Protein AF-A0A958T593-F1 (afdb_monomer_lite)

Structure (mmCIF, N/CA/C/O backbone):
data_AF-A0A958T593-F1
#
_entry.id   AF-A0A958T593-F1
#
loop_
_atom_site.group_PDB
_atom_site.id
_atom_site.type_symbol
_atom_site.label_atom_id
_atom_site.label_alt_id
_atom_site.label_comp_id
_atom_site.label_asym_id
_atom_site.label_entity_id
_atom_site.label_seq_id
_atom_site.pdbx_PDB_ins_code
_atom_site.Cartn_x
_atom_site.Cartn_y
_atom_site.Cartn_z
_atom_site.occupancy
_atom_site.B_iso_or_equiv
_atom_site.auth_seq_id
_atom_site.auth_comp_id
_atom_site.auth_asym_id
_atom_site.auth_atom_id
_atom_site.pdbx_PDB_model_num
ATOM 1 N N . PRO A 1 1 ? 9.401 13.209 -11.264 1.00 75.25 1 PRO A N 1
ATOM 2 C CA . PRO A 1 1 ? 8.997 12.342 -10.124 1.00 75.25 1 PRO A CA 1
ATOM 3 C C . PRO A 1 1 ? 9.529 10.904 -10.250 1.00 75.25 1 PRO A C 1
ATOM 5 O O . PRO A 1 1 ? 10.229 10.466 -9.351 1.00 75.25 1 PRO A O 1
ATOM 8 N N . ALA A 1 2 ? 9.264 10.190 -11.356 1.00 79.81 2 ALA A N 1
ATOM 9 C CA . ALA A 1 2 ? 9.780 8.825 -11.560 1.00 79.81 2 ALA A CA 1
ATOM 10 C C . ALA A 1 2 ? 11.321 8.749 -11.639 1.00 79.81 2 ALA A C 1
ATOM 12 O O . ALA A 1 2 ? 11.913 7.855 -11.047 1.00 79.81 2 ALA A O 1
ATOM 13 N N . MET A 1 3 ? 11.975 9.736 -12.268 1.00 81.44 3 MET A N 1
ATOM 14 C CA . MET A 1 3 ? 13.447 9.836 -12.292 1.00 81.44 3 MET A CA 1
ATOM 15 C C . MET A 1 3 ? 14.061 9.901 -10.884 1.00 81.44 3 MET A C 1
ATOM 17 O O . MET A 1 3 ? 15.038 9.219 -10.616 1.00 81.44 3 MET A O 1
ATOM 21 N N . ALA A 1 4 ? 13.437 10.630 -9.953 1.00 86.75 4 ALA A N 1
ATOM 22 C CA . ALA A 1 4 ? 13.915 10.705 -8.570 1.00 86.75 4 ALA A CA 1
ATOM 23 C C . ALA A 1 4 ? 13.807 9.354 -7.835 1.00 86.75 4 ALA A C 1
ATOM 25 O O . ALA A 1 4 ? 14.655 9.021 -7.015 1.00 86.75 4 ALA A O 1
ATOM 26 N N . VAL A 1 5 ? 12.787 8.542 -8.149 1.00 86.31 5 VAL A N 1
ATOM 27 C CA . VAL A 1 5 ? 12.666 7.178 -7.602 1.00 86.31 5 VAL A CA 1
ATOM 28 C C . VAL A 1 5 ? 13.770 6.279 -8.155 1.00 86.31 5 VAL A C 1
ATOM 30 O O . VAL A 1 5 ? 14.342 5.488 -7.411 1.00 86.31 5 VAL A O 1
ATOM 33 N N . GLN A 1 6 ? 14.103 6.419 -9.439 1.00 82.75 6 GLN A N 1
ATOM 34 C CA . GLN A 1 6 ? 15.218 5.698 -10.050 1.00 82.75 6 GLN A CA 1
ATOM 35 C C . GLN A 1 6 ? 16.561 6.075 -9.404 1.00 82.75 6 GLN A C 1
ATOM 37 O O . GLN A 1 6 ? 17.350 5.190 -9.086 1.00 82.75 6 GLN A O 1
ATOM 42 N N . GLU A 1 7 ? 16.799 7.361 -9.145 1.00 85.62 7 GLU A N 1
ATOM 43 C CA . GLU A 1 7 ? 17.986 7.831 -8.417 1.00 85.62 7 GLU A CA 1
ATOM 44 C C . GLU A 1 7 ? 18.040 7.267 -6.987 1.00 85.62 7 GLU A C 1
ATOM 46 O O . GLU A 1 7 ? 19.084 6.784 -6.551 1.00 85.62 7 GLU A O 1
ATOM 51 N N . GLU A 1 8 ? 16.911 7.237 -6.271 1.00 87.31 8 GLU A N 1
ATOM 52 C CA . GLU A 1 8 ? 16.831 6.673 -4.916 1.00 87.31 8 GLU A CA 1
ATOM 53 C C . GLU A 1 8 ? 17.134 5.163 -4.873 1.00 87.31 8 GLU A C 1
ATOM 55 O O . GLU A 1 8 ? 17.700 4.674 -3.889 1.00 87.31 8 GLU A O 1
ATOM 60 N N . LEU A 1 9 ? 16.772 4.420 -5.924 1.00 82.56 9 LEU A N 1
ATOM 61 C CA . LEU A 1 9 ? 17.084 2.992 -6.058 1.00 82.56 9 LEU A CA 1
ATOM 62 C C . LEU A 1 9 ? 18.579 2.731 -6.245 1.00 82.56 9 LEU A C 1
ATOM 64 O O . LEU A 1 9 ? 19.078 1.719 -5.758 1.00 82.56 9 LEU A O 1
ATOM 68 N N . MET A 1 10 ? 19.271 3.641 -6.930 1.00 83.06 10 MET A N 1
ATOM 69 C CA . MET A 1 10 ? 20.721 3.586 -7.144 1.00 83.06 10 MET A CA 1
ATOM 70 C C . MET A 1 10 ? 21.506 4.094 -5.926 1.00 83.06 10 MET A C 1
ATOM 72 O O . MET A 1 10 ? 22.690 3.796 -5.780 1.00 83.06 10 MET A O 1
ATOM 76 N N . GLY A 1 11 ? 20.853 4.866 -5.054 1.00 83.69 11 GLY A N 1
ATOM 77 C CA . GLY A 1 11 ? 21.428 5.405 -3.829 1.00 83.69 11 GLY A CA 1
ATOM 78 C C . GLY A 1 11 ? 21.471 4.409 -2.668 1.00 83.69 11 GLY A C 1
ATOM 79 O O . GLY A 1 11 ? 20.701 3.448 -2.589 1.00 83.69 11 GLY A O 1
ATOM 80 N N . ILE A 1 12 ? 22.360 4.683 -1.710 1.00 79.38 12 ILE A N 1
ATOM 81 C CA . ILE A 1 12 ? 22.442 3.929 -0.455 1.00 79.38 12 ILE A CA 1
ATOM 82 C C . ILE A 1 12 ? 21.163 4.194 0.362 1.00 79.38 12 ILE A C 1
ATOM 84 O O . ILE A 1 12 ? 20.796 5.358 0.546 1.00 79.38 12 ILE A O 1
ATOM 88 N N . PRO A 1 13 ? 20.470 3.154 0.863 1.00 76.06 13 PRO A N 1
ATOM 89 C CA . PRO A 1 13 ? 19.329 3.343 1.749 1.00 76.06 13 PRO A CA 1
ATOM 90 C C . PRO A 1 13 ? 19.734 4.105 3.014 1.00 76.06 13 PRO A C 1
ATOM 92 O O . PRO A 1 13 ? 20.756 3.788 3.621 1.00 76.06 13 PRO A O 1
ATOM 95 N N . SER A 1 14 ? 18.913 5.064 3.447 1.00 76.56 14 SER A N 1
ATOM 96 C CA . SER A 1 14 ? 19.026 5.569 4.819 1.00 76.56 14 SER A CA 1
ATOM 97 C C . SER A 1 14 ? 18.628 4.457 5.797 1.00 76.56 14 SER A C 1
ATOM 99 O O . SER A 1 14 ? 17.695 3.689 5.539 1.00 76.56 14 SER A O 1
ATOM 101 N N . PHE A 1 15 ? 19.365 4.372 6.902 1.00 72.62 15 PHE A N 1
ATOM 102 C CA . PHE A 1 15 ? 19.108 3.465 8.022 1.00 72.62 15 PHE A CA 1
ATOM 103 C C . PHE A 1 15 ? 18.476 4.184 9.217 1.00 72.62 15 PHE A C 1
ATOM 105 O O . PHE A 1 15 ? 18.312 3.576 10.274 1.00 72.62 15 PHE A O 1
ATOM 112 N N . ASP A 1 16 ? 18.127 5.460 9.057 1.00 78.94 16 ASP A N 1
ATOM 113 C CA . ASP A 1 16 ? 17.501 6.232 10.118 1.00 78.94 16 ASP A CA 1
ATOM 114 C C . ASP A 1 16 ? 16.118 5.651 10.406 1.00 78.94 16 ASP A C 1
ATOM 116 O O . ASP A 1 16 ? 15.290 5.492 9.507 1.00 78.94 16 ASP A O 1
ATOM 120 N N . THR A 1 17 ? 15.864 5.319 11.669 1.00 73.94 17 THR A N 1
ATOM 121 C CA . THR A 1 17 ? 14.525 4.969 12.144 1.00 73.94 17 THR A CA 1
ATOM 122 C C . THR A 1 17 ? 13.711 6.248 12.291 1.00 73.94 17 THR A C 1
ATOM 124 O O . THR A 1 17 ? 14.060 7.071 13.143 1.00 73.94 17 THR A O 1
ATOM 127 N N . PRO A 1 18 ? 12.645 6.441 11.495 1.00 82.38 18 PRO A N 1
ATOM 128 C CA . PRO A 1 18 ? 11.782 7.601 11.653 1.00 82.38 18 PRO A CA 1
ATOM 129 C C . PRO A 1 18 ? 11.081 7.563 13.013 1.00 82.38 18 PRO A C 1
ATOM 131 O O . PRO A 1 18 ? 10.834 6.488 13.563 1.00 82.38 18 PRO A O 1
ATOM 134 N N . ASP A 1 19 ? 10.739 8.737 13.540 1.00 88.12 19 ASP A N 1
ATOM 135 C CA . ASP A 1 19 ? 9.868 8.814 14.707 1.00 88.12 19 ASP A CA 1
ATOM 136 C C . ASP A 1 19 ? 8.442 8.419 14.306 1.00 88.12 19 ASP A C 1
ATOM 138 O O . ASP A 1 19 ? 7.834 9.040 13.429 1.00 88.12 19 ASP A O 1
ATOM 142 N N . PHE A 1 20 ? 7.927 7.375 14.956 1.00 91.12 20 PHE A N 1
ATOM 143 C CA . PHE A 1 20 ? 6.578 6.864 14.747 1.00 91.12 20 PHE A CA 1
ATOM 144 C C . PHE A 1 20 ? 5.639 7.129 15.934 1.00 91.12 20 PHE A C 1
ATOM 146 O O . PHE A 1 20 ? 4.681 6.390 16.160 1.00 91.12 20 PHE A O 1
ATOM 153 N N . SER A 1 21 ? 5.925 8.172 16.717 1.00 90.38 21 SER A N 1
ATOM 154 C CA . SER A 1 21 ? 5.139 8.555 17.893 1.00 90.38 21 SER A CA 1
ATOM 155 C C . SER A 1 21 ? 3.721 9.036 17.561 1.00 90.38 21 SER A C 1
ATOM 157 O O . SER A 1 21 ? 2.792 8.785 18.329 1.00 90.38 21 SER A O 1
ATOM 159 N N . GLU A 1 22 ? 3.523 9.702 16.421 1.00 94.50 22 GLU A N 1
ATOM 160 C CA . GLU A 1 22 ? 2.209 10.214 16.019 1.00 94.50 22 GLU A CA 1
ATOM 161 C C . GLU A 1 22 ? 1.323 9.137 15.375 1.00 94.50 22 GLU A C 1
ATOM 163 O O . GLU A 1 22 ? 1.798 8.273 14.631 1.00 94.50 22 GLU A O 1
ATOM 168 N N . LEU A 1 23 ? 0.001 9.240 15.571 1.00 95.81 23 LEU A N 1
ATOM 169 C CA . LEU A 1 23 ? -0.973 8.367 14.916 1.00 95.81 23 LEU A CA 1
ATOM 170 C C . LEU A 1 23 ? -0.788 8.370 13.388 1.00 95.81 23 LEU A C 1
ATOM 172 O O . LEU A 1 23 ? -0.842 9.409 12.729 1.00 95.81 23 LEU A O 1
ATOM 176 N N . PHE A 1 24 ? -0.632 7.172 12.824 1.00 96.94 24 PHE A N 1
ATOM 177 C CA . PHE A 1 24 ? -0.404 6.916 11.400 1.00 96.94 24 PHE A CA 1
ATOM 178 C C . PHE A 1 24 ? 0.889 7.466 10.798 1.00 96.94 24 PHE A C 1
ATOM 180 O O . PHE A 1 24 ? 1.035 7.448 9.576 1.00 96.94 24 PHE A O 1
ATOM 187 N N . SER A 1 25 ? 1.841 7.932 11.603 1.00 96.06 25 SER A N 1
ATOM 188 C CA . SER A 1 25 ? 3.169 8.324 11.110 1.00 96.06 25 SER A CA 1
ATOM 189 C C . SER A 1 25 ? 3.843 7.190 10.320 1.00 96.06 25 SER A C 1
ATOM 191 O O . SER A 1 25 ? 4.295 7.407 9.194 1.00 96.06 25 SER A O 1
ATOM 193 N N . GLU A 1 26 ? 3.818 5.961 10.844 1.00 95.62 26 GLU A N 1
ATOM 194 C CA . GLU A 1 26 ? 4.357 4.783 10.159 1.00 95.62 26 GLU A CA 1
ATOM 195 C C . GLU A 1 26 ? 3.544 4.409 8.916 1.00 95.62 26 GLU A C 1
ATOM 197 O O . GLU A 1 26 ? 4.097 4.244 7.827 1.00 95.62 26 GLU A O 1
ATOM 202 N N . GLU A 1 27 ? 2.219 4.341 9.039 1.00 97.69 27 GLU A N 1
ATOM 203 C CA . GLU A 1 27 ? 1.334 4.016 7.920 1.00 97.69 27 GLU A CA 1
ATOM 204 C C . GLU A 1 27 ? 1.466 5.014 6.754 1.00 97.69 27 GLU A C 1
ATOM 206 O O . GLU A 1 27 ? 1.457 4.621 5.585 1.00 97.69 27 GLU A O 1
ATOM 211 N N . LYS A 1 28 ? 1.658 6.305 7.045 1.00 97.31 28 LYS A N 1
ATOM 212 C CA . LYS A 1 28 ? 1.925 7.337 6.032 1.00 97.31 28 LYS A CA 1
ATOM 213 C C . LYS A 1 28 ? 3.299 7.181 5.389 1.00 97.31 28 LYS A C 1
ATOM 215 O O . LYS A 1 28 ? 3.423 7.421 4.188 1.00 97.31 28 LYS A O 1
ATOM 220 N N . ALA A 1 29 ? 4.316 6.770 6.146 1.00 95.81 29 ALA A N 1
ATOM 221 C CA . ALA A 1 29 ? 5.636 6.479 5.593 1.00 95.81 29 ALA A CA 1
ATOM 222 C C . ALA A 1 29 ? 5.576 5.293 4.615 1.00 95.81 29 ALA A C 1
ATOM 224 O O . ALA A 1 29 ? 6.109 5.375 3.505 1.00 95.81 29 ALA A O 1
ATOM 225 N N . VAL A 1 30 ? 4.851 4.229 4.976 1.00 97.19 30 VAL A N 1
ATOM 226 C CA . VAL A 1 30 ? 4.580 3.100 4.073 1.00 97.19 30 VAL A CA 1
ATOM 227 C C . VAL A 1 30 ? 3.840 3.581 2.827 1.00 97.19 30 VAL A C 1
ATOM 229 O O . VAL A 1 30 ? 4.287 3.321 1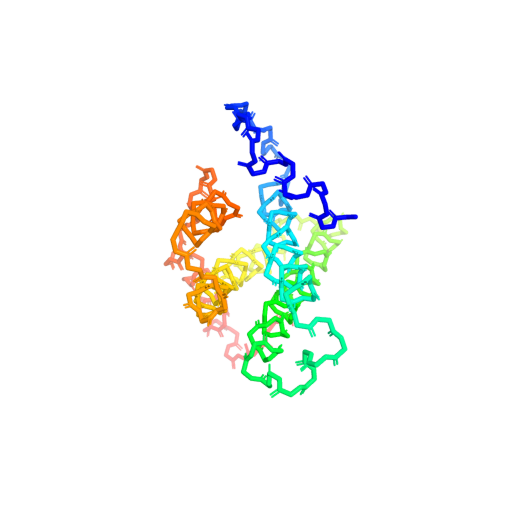.713 1.00 97.19 30 VAL A O 1
ATOM 232 N N . LEU A 1 31 ? 2.763 4.354 2.983 1.00 98.00 31 LEU A N 1
ATOM 233 C CA . LEU A 1 31 ? 1.988 4.890 1.863 1.00 98.00 31 LEU A CA 1
ATOM 234 C C . LEU A 1 31 ? 2.839 5.738 0.900 1.00 98.00 31 LEU A C 1
ATOM 236 O O . LEU A 1 31 ? 2.702 5.622 -0.321 1.00 98.00 31 LEU A O 1
ATOM 240 N N . ALA A 1 32 ? 3.745 6.564 1.429 1.00 96.81 32 ALA A N 1
ATOM 241 C CA . ALA A 1 32 ? 4.682 7.335 0.620 1.00 96.81 32 ALA A CA 1
ATOM 242 C C . ALA A 1 32 ? 5.595 6.422 -0.214 1.00 96.81 32 ALA A C 1
ATOM 244 O O . ALA A 1 32 ? 5.826 6.692 -1.394 1.00 96.81 32 ALA A O 1
ATOM 245 N N . ASN A 1 33 ? 6.061 5.310 0.355 1.00 97.12 33 ASN A N 1
ATOM 246 C CA . ASN A 1 33 ? 6.854 4.332 -0.381 1.00 97.12 33 ASN A CA 1
ATOM 247 C C . ASN A 1 33 ? 6.023 3.540 -1.406 1.00 97.12 33 ASN A C 1
ATOM 249 O O . ASN A 1 33 ? 6.502 3.296 -2.511 1.00 97.12 33 ASN A O 1
ATOM 253 N N . LEU A 1 34 ? 4.756 3.219 -1.127 1.00 98.44 34 LEU A N 1
ATOM 254 C CA . LEU A 1 34 ? 3.867 2.585 -2.112 1.00 98.44 34 LEU A CA 1
ATOM 255 C C . LEU A 1 34 ? 3.654 3.477 -3.347 1.00 98.44 34 LEU A C 1
ATOM 257 O O . LEU A 1 34 ? 3.659 2.987 -4.477 1.00 98.44 34 LEU A O 1
ATOM 261 N N . LYS A 1 35 ? 3.580 4.803 -3.173 1.00 98.31 35 LYS A N 1
ATOM 262 C CA . LYS A 1 35 ? 3.577 5.759 -4.299 1.00 98.31 35 LYS A CA 1
ATOM 263 C C . LYS A 1 35 ? 4.862 5.689 -5.127 1.00 98.31 35 LYS A C 1
ATOM 265 O O . LYS A 1 35 ? 4.802 5.814 -6.351 1.00 98.31 35 LYS A O 1
ATOM 270 N N . LYS A 1 36 ? 6.014 5.426 -4.500 1.00 97.62 36 LYS A N 1
ATOM 271 C CA . LYS A 1 36 ? 7.270 5.165 -5.223 1.00 97.62 36 LYS A CA 1
ATOM 272 C C . LYS A 1 36 ? 7.207 3.854 -6.005 1.00 97.62 36 LYS A C 1
ATOM 274 O O . LYS A 1 36 ? 7.678 3.828 -7.135 1.00 97.62 36 LYS A O 1
ATOM 279 N N . VAL A 1 37 ? 6.571 2.805 -5.472 1.00 98.25 37 VAL A N 1
ATOM 280 C CA . VAL A 1 37 ? 6.335 1.551 -6.218 1.00 98.25 37 VAL A CA 1
ATOM 281 C C . VAL A 1 37 ? 5.530 1.817 -7.488 1.00 98.25 37 VAL A C 1
ATOM 283 O O . VAL A 1 37 ? 5.939 1.380 -8.563 1.00 98.25 37 VAL A O 1
ATOM 286 N N . PHE A 1 38 ? 4.436 2.578 -7.393 1.00 98.06 38 PHE A N 1
ATOM 287 C CA . PHE A 1 38 ? 3.659 2.975 -8.569 1.00 98.06 38 PHE A CA 1
ATOM 288 C C . PHE A 1 38 ? 4.524 3.711 -9.599 1.00 98.06 38 PHE A C 1
ATOM 290 O O . PHE A 1 38 ? 4.557 3.322 -10.764 1.00 98.06 38 PHE A O 1
ATOM 297 N N . LEU A 1 39 ? 5.267 4.737 -9.169 1.00 97.00 39 LEU A N 1
ATOM 298 C CA . LEU A 1 39 ? 6.134 5.518 -10.056 1.00 97.00 39 LEU A CA 1
ATOM 299 C C . LEU A 1 39 ? 7.254 4.682 -10.684 1.00 97.00 39 LEU A C 1
ATOM 301 O O . LEU A 1 39 ? 7.598 4.916 -11.838 1.00 97.00 39 LEU A O 1
ATOM 305 N N . MET A 1 40 ? 7.807 3.715 -9.953 1.00 96.00 40 MET A N 1
ATOM 306 C CA . MET A 1 40 ? 8.827 2.797 -10.456 1.00 96.00 40 MET A CA 1
ATOM 307 C C . MET A 1 40 ? 8.257 1.890 -11.555 1.00 96.00 40 MET A C 1
ATOM 309 O O . MET A 1 40 ? 8.859 1.771 -12.618 1.00 96.00 40 MET A O 1
ATOM 313 N N . VAL A 1 41 ? 7.093 1.272 -11.325 1.00 95.69 41 VAL A N 1
ATOM 314 C CA . VAL A 1 41 ? 6.460 0.356 -12.290 1.00 95.69 41 VAL A CA 1
ATOM 315 C C . VAL A 1 41 ? 5.934 1.119 -13.506 1.00 95.69 41 VAL A C 1
ATOM 317 O O . VAL A 1 41 ? 6.302 0.805 -14.635 1.00 95.69 41 VAL A O 1
ATOM 320 N N . ALA A 1 42 ? 5.107 2.144 -13.289 1.00 94.44 42 ALA A N 1
ATOM 321 C CA . ALA A 1 42 ? 4.501 2.916 -14.370 1.00 94.44 42 ALA A CA 1
ATOM 322 C C . ALA A 1 42 ? 5.544 3.750 -15.130 1.00 94.44 42 ALA A C 1
ATOM 324 O O . ALA A 1 42 ? 5.486 3.842 -16.353 1.00 94.44 42 ALA A O 1
ATOM 325 N N . GLY A 1 43 ? 6.525 4.323 -14.427 1.00 92.38 43 GLY A N 1
ATOM 326 C CA . GLY A 1 43 ? 7.600 5.099 -15.041 1.00 92.38 43 GLY A CA 1
ATOM 327 C C . GLY A 1 43 ? 8.470 4.253 -15.966 1.00 92.38 43 GLY A C 1
ATOM 328 O O . GLY A 1 43 ? 8.695 4.652 -17.105 1.00 92.38 43 GLY A O 1
ATOM 329 N N . ALA A 1 44 ? 8.896 3.069 -15.518 1.00 92.62 44 ALA A N 1
ATOM 330 C CA . ALA A 1 44 ? 9.676 2.157 -16.354 1.00 92.62 44 ALA A CA 1
ATOM 331 C C . ALA A 1 44 ? 8.861 1.624 -17.545 1.00 92.62 44 ALA A C 1
ATOM 333 O O . ALA A 1 44 ? 9.373 1.552 -18.661 1.00 92.62 44 ALA A O 1
ATOM 334 N N . ALA A 1 45 ? 7.574 1.325 -17.342 1.00 92.31 45 ALA A N 1
ATOM 335 C CA . ALA A 1 45 ? 6.670 0.921 -18.417 1.00 92.31 45 ALA A CA 1
ATOM 336 C C . ALA A 1 45 ? 6.552 1.997 -19.513 1.00 92.31 45 ALA A C 1
ATOM 338 O O . ALA A 1 45 ? 6.701 1.692 -20.695 1.00 92.31 45 ALA A O 1
ATOM 339 N N . VAL A 1 46 ? 6.347 3.262 -19.126 1.00 93.38 46 VAL A N 1
ATOM 340 C CA . VAL A 1 46 ? 6.294 4.398 -20.062 1.00 93.38 46 VAL A CA 1
ATOM 341 C C . VAL A 1 46 ? 7.640 4.617 -20.749 1.00 93.38 46 VAL A C 1
ATOM 343 O O . VAL A 1 46 ? 7.6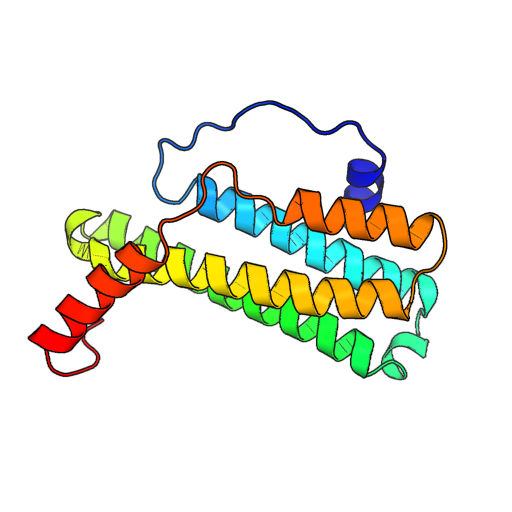68 4.853 -21.950 1.00 93.38 46 VAL A O 1
ATOM 346 N N . GLN A 1 47 ? 8.761 4.518 -20.030 1.00 92.00 47 GLN A N 1
ATOM 347 C CA . GLN A 1 47 ? 10.092 4.659 -20.634 1.00 92.00 47 GLN A CA 1
ATOM 348 C C . GLN A 1 47 ? 10.376 3.574 -21.678 1.00 92.00 47 GLN A C 1
ATOM 350 O O . GLN A 1 47 ? 11.014 3.854 -22.690 1.00 92.00 47 GLN A O 1
ATOM 355 N N . LYS A 1 48 ? 9.902 2.348 -21.439 1.00 93.25 48 LYS A N 1
ATOM 356 C CA . LYS A 1 48 ? 10.150 1.206 -22.319 1.00 93.25 48 LYS A CA 1
ATOM 357 C C . LYS A 1 48 ? 9.245 1.173 -23.546 1.00 93.25 48 LYS A C 1
ATOM 359 O O . LYS A 1 48 ? 9.731 0.897 -24.638 1.00 93.25 48 LYS A O 1
ATOM 364 N N . TYR A 1 49 ? 7.947 1.401 -23.359 1.00 95.00 49 TYR A N 1
ATOM 365 C CA . TYR A 1 49 ? 6.947 1.234 -24.418 1.00 95.00 49 TYR A CA 1
ATOM 366 C C . TYR A 1 49 ? 6.474 2.560 -25.016 1.00 95.00 49 TYR A C 1
ATOM 368 O O . TYR A 1 49 ? 5.939 2.576 -26.118 1.00 95.00 49 TYR A O 1
ATOM 376 N N . GLY A 1 50 ? 6.686 3.685 -24.330 1.00 94.12 50 GLY A N 1
ATOM 377 C CA . GLY A 1 50 ? 6.303 5.002 -24.828 1.00 94.12 50 GLY A CA 1
ATOM 378 C C . GLY A 1 50 ? 4.819 5.055 -25.223 1.00 94.12 50 GLY A C 1
ATOM 379 O O . GLY A 1 50 ? 3.973 4.599 -24.449 1.00 94.12 50 GLY A O 1
ATOM 380 N N . PRO A 1 51 ? 4.491 5.589 -26.414 1.00 93.75 51 PRO A N 1
ATOM 381 C CA . PRO A 1 51 ? 3.124 5.596 -26.938 1.00 93.75 51 PRO A CA 1
ATOM 382 C C . PRO A 1 51 ? 2.489 4.202 -27.055 1.00 93.75 51 PRO A C 1
ATOM 384 O O . PRO A 1 51 ? 1.285 4.078 -26.865 1.00 93.75 51 PRO A O 1
ATOM 387 N N . ASP A 1 52 ? 3.282 3.149 -27.283 1.00 95.56 52 ASP A N 1
ATOM 388 C CA . ASP A 1 52 ? 2.772 1.785 -27.471 1.00 95.56 52 ASP A CA 1
ATOM 389 C C . ASP A 1 52 ? 2.315 1.125 -26.162 1.00 95.56 52 ASP A C 1
ATOM 391 O O . ASP A 1 52 ? 1.756 0.026 -26.190 1.00 95.56 52 ASP A O 1
ATOM 395 N N . LEU A 1 53 ? 2.511 1.776 -25.006 1.00 93.75 53 LEU A N 1
ATOM 396 C CA . LEU A 1 53 ? 2.084 1.261 -23.701 1.00 93.75 53 LEU A CA 1
ATOM 397 C C . LEU A 1 53 ? 0.591 0.900 -23.674 1.00 93.75 53 LEU A C 1
ATOM 399 O O . LEU A 1 53 ? 0.214 -0.048 -22.986 1.00 93.75 53 LEU A O 1
ATOM 403 N N . GLU A 1 54 ? -0.245 1.599 -24.445 1.00 93.62 54 GLU A N 1
ATOM 404 C CA . GLU A 1 54 ? -1.678 1.305 -24.554 1.00 93.62 54 GLU A CA 1
ATOM 405 C C . GLU A 1 54 ? -1.973 -0.103 -25.091 1.00 93.62 54 GLU A C 1
ATOM 407 O O . GLU A 1 54 ? -2.999 -0.695 -24.764 1.00 93.62 54 GLU A O 1
ATOM 412 N N . ASN A 1 55 ? -1.051 -0.697 -25.847 1.00 96.06 55 ASN A N 1
ATOM 413 C CA . ASN A 1 55 ? -1.185 -2.067 -26.336 1.00 96.06 55 ASN A CA 1
ATOM 414 C C . ASN A 1 55 ? -0.792 -3.109 -25.271 1.00 96.06 55 ASN A C 1
ATOM 416 O O . ASN A 1 55 ? -1.107 -4.291 -25.404 1.00 96.06 55 ASN A O 1
ATOM 420 N N . HIS A 1 56 ? -0.157 -2.684 -24.175 1.00 95.69 56 HIS A N 1
ATOM 421 C CA . HIS A 1 56 ? 0.278 -3.535 -23.066 1.00 95.69 56 HIS A CA 1
ATOM 422 C C . HIS A 1 56 ? -0.736 -3.527 -21.911 1.00 95.69 56 HIS A C 1
ATOM 424 O O . HIS A 1 56 ? -0.436 -3.154 -20.774 1.00 95.69 56 HIS A O 1
ATOM 430 N N . GLN A 1 57 ? -1.952 -3.992 -22.200 1.00 95.81 57 GLN A N 1
ATOM 431 C CA . GLN A 1 57 ? -3.101 -3.942 -21.288 1.00 95.81 57 GLN A CA 1
ATOM 432 C C . GLN A 1 57 ? -2.849 -4.610 -19.926 1.00 95.81 57 GLN A C 1
ATOM 434 O O . GLN A 1 57 ? -3.260 -4.065 -18.903 1.00 95.81 57 GLN A O 1
ATOM 439 N N . GLN A 1 58 ? -2.138 -5.746 -19.862 1.00 95.06 58 GLN A N 1
ATOM 440 C CA . GLN A 1 58 ? -1.829 -6.382 -18.570 1.00 95.06 58 GLN A CA 1
ATOM 441 C C . GLN A 1 58 ? -0.916 -5.510 -17.697 1.00 95.06 58 GLN A C 1
ATOM 443 O O . GLN A 1 58 ? -1.089 -5.456 -16.480 1.00 95.06 58 GLN A O 1
ATOM 448 N N . LEU A 1 59 ? 0.030 -4.794 -18.310 1.00 94.50 59 LEU A N 1
ATOM 449 C CA . LEU A 1 59 ? 0.936 -3.906 -17.588 1.00 94.50 59 LEU A CA 1
ATOM 450 C C . LEU A 1 59 ? 0.203 -2.661 -17.082 1.00 94.50 59 LEU A C 1
ATOM 452 O O . LEU A 1 59 ? 0.399 -2.248 -15.938 1.00 94.50 59 LEU A O 1
ATOM 456 N N . MET A 1 60 ? -0.691 -2.111 -17.906 1.00 95.19 60 MET A N 1
ATOM 457 C CA . MET A 1 60 ? -1.602 -1.050 -17.482 1.00 95.19 60 MET A CA 1
ATOM 458 C C . MET A 1 60 ? -2.483 -1.503 -16.320 1.00 95.19 60 MET A C 1
ATOM 460 O O . MET A 1 60 ? -2.572 -0.799 -15.322 1.00 95.19 60 MET A O 1
ATOM 464 N N . MET A 1 61 ? -3.076 -2.695 -16.407 1.00 96.31 61 MET A N 1
ATOM 465 C CA . MET A 1 61 ? -3.920 -3.249 -15.351 1.00 96.31 61 MET A CA 1
ATOM 466 C C . MET A 1 61 ? -3.146 -3.416 -14.037 1.00 96.31 61 MET A C 1
ATOM 468 O O . MET A 1 61 ? -3.648 -3.029 -12.983 1.00 96.31 61 MET A O 1
ATOM 472 N N . ALA A 1 62 ? -1.903 -3.904 -14.089 1.00 96.50 62 ALA A N 1
ATOM 473 C CA . ALA A 1 62 ? -1.038 -3.988 -12.914 1.00 96.50 62 ALA A CA 1
ATOM 474 C C . ALA A 1 62 ? -0.782 -2.603 -12.290 1.00 96.50 62 ALA A C 1
ATOM 476 O O . ALA A 1 62 ? -0.923 -2.437 -11.077 1.00 96.50 62 ALA A O 1
ATOM 477 N N . ALA A 1 63 ? -0.464 -1.591 -13.105 1.00 96.06 63 ALA A N 1
ATOM 478 C CA . ALA A 1 63 ? -0.258 -0.221 -12.631 1.00 96.06 63 ALA A CA 1
ATOM 479 C C . ALA A 1 63 ? -1.543 0.401 -12.051 1.00 96.06 63 ALA A C 1
ATOM 481 O O . ALA A 1 63 ? -1.499 1.044 -11.000 1.00 96.06 63 ALA A O 1
ATOM 482 N N . SER A 1 64 ? -2.691 0.178 -12.694 1.00 97.38 64 SER A N 1
ATOM 483 C CA . SER A 1 64 ? -4.000 0.638 -12.225 1.00 97.38 64 SER A CA 1
ATOM 484 C C . SER A 1 64 ? -4.382 0.004 -10.891 1.00 97.38 64 SER A C 1
ATOM 486 O O . SER A 1 64 ? -4.801 0.723 -9.989 1.00 97.38 64 SER A O 1
ATOM 488 N N . ASN A 1 65 ? -4.177 -1.305 -10.722 1.00 98.19 65 ASN A N 1
ATOM 489 C CA . ASN A 1 65 ? -4.437 -1.993 -9.457 1.00 98.19 65 ASN A CA 1
ATOM 490 C C . ASN A 1 65 ? -3.593 -1.412 -8.316 1.00 98.19 65 ASN A C 1
ATOM 492 O O . ASN A 1 65 ? -4.114 -1.159 -7.233 1.00 98.19 65 ASN A O 1
ATOM 496 N N . ILE A 1 66 ? -2.307 -1.131 -8.566 1.00 98.56 66 ILE A N 1
ATOM 497 C CA . ILE A 1 66 ? -1.438 -0.477 -7.576 1.00 98.56 66 ILE A CA 1
ATOM 498 C C . ILE A 1 66 ? -1.999 0.899 -7.192 1.00 98.56 66 ILE A C 1
ATOM 500 O O . ILE A 1 66 ? -2.081 1.228 -6.010 1.00 98.56 66 ILE A O 1
ATOM 504 N N . LEU A 1 67 ? -2.396 1.703 -8.182 1.00 98.31 67 LEU A N 1
ATOM 505 C CA . LEU A 1 67 ? -2.920 3.047 -7.950 1.00 98.31 67 LEU A CA 1
ATOM 506 C C . LEU A 1 67 ? -4.240 3.035 -7.163 1.00 98.31 67 LEU A C 1
ATOM 508 O O . LEU A 1 67 ? -4.420 3.864 -6.272 1.00 98.31 67 LEU A O 1
ATOM 512 N N . ILE A 1 68 ? -5.135 2.090 -7.464 1.00 98.69 68 ILE A N 1
ATOM 513 C CA . ILE A 1 68 ? -6.403 1.896 -6.746 1.00 98.69 68 ILE A CA 1
ATOM 514 C C . ILE A 1 68 ? -6.133 1.602 -5.270 1.00 98.69 68 ILE A C 1
ATOM 516 O O . ILE A 1 68 ? -6.705 2.260 -4.402 1.00 98.69 68 ILE A O 1
ATOM 520 N N . GLU A 1 69 ? -5.228 0.670 -4.975 1.00 98.69 69 GLU A N 1
ATOM 521 C CA . GLU A 1 69 ? -4.909 0.310 -3.592 1.00 98.69 69 GLU A CA 1
ATOM 522 C C . GLU A 1 69 ? -4.282 1.470 -2.813 1.00 98.69 69 GLU A C 1
ATOM 524 O O . GLU A 1 69 ? -4.653 1.717 -1.664 1.00 98.69 69 GLU A O 1
ATOM 529 N N . ILE A 1 70 ? -3.395 2.246 -3.448 1.00 98.69 70 ILE A N 1
ATOM 530 C CA . ILE A 1 70 ? -2.838 3.470 -2.853 1.00 98.69 70 ILE A CA 1
ATOM 531 C C . ILE A 1 70 ? -3.956 4.463 -2.531 1.00 98.69 70 ILE A C 1
ATOM 533 O O . ILE A 1 70 ? -3.998 4.994 -1.422 1.00 98.69 70 ILE A O 1
ATOM 537 N N . TYR A 1 71 ? -4.863 4.709 -3.478 1.00 98.69 71 TYR A N 1
ATOM 538 C CA . TYR A 1 71 ? -5.960 5.658 -3.300 1.00 98.69 71 TYR A CA 1
ATOM 539 C C . TYR A 1 71 ? -6.894 5.248 -2.155 1.00 98.69 71 TYR A C 1
ATOM 541 O O . TYR A 1 71 ? -7.245 6.077 -1.309 1.00 98.69 71 TYR A O 1
ATOM 549 N N . MET A 1 72 ? -7.272 3.971 -2.100 1.00 98.62 72 MET A N 1
ATOM 550 C CA . MET A 1 72 ? -8.164 3.446 -1.067 1.00 98.62 72 MET A CA 1
ATOM 551 C C . MET A 1 72 ? -7.503 3.451 0.315 1.00 98.62 72 MET A C 1
ATOM 553 O O . MET A 1 72 ? -8.135 3.858 1.296 1.00 98.62 72 MET A O 1
ATOM 557 N N . ALA A 1 73 ? -6.224 3.074 0.399 1.00 98.56 73 ALA A N 1
ATOM 558 C CA . ALA A 1 73 ? -5.472 3.107 1.648 1.00 98.56 73 ALA A CA 1
ATOM 559 C C . ALA A 1 73 ? -5.281 4.545 2.156 1.00 98.56 73 ALA A C 1
ATOM 561 O O . ALA A 1 73 ? -5.566 4.828 3.321 1.00 98.56 73 ALA A O 1
ATOM 562 N N . GLU A 1 74 ? -4.880 5.471 1.279 1.00 98.62 74 GLU A N 1
ATOM 563 C CA . GLU A 1 74 ? -4.715 6.889 1.616 1.00 98.62 74 GLU A CA 1
ATOM 564 C C . GLU A 1 74 ? -6.024 7.508 2.105 1.00 98.62 74 GLU A C 1
ATOM 566 O O . GLU A 1 74 ? -6.066 8.128 3.169 1.00 98.62 74 GLU A O 1
ATOM 571 N N . SER A 1 75 ? -7.112 7.292 1.364 1.00 98.50 75 SER A N 1
ATOM 572 C CA . SER A 1 75 ? -8.429 7.827 1.712 1.00 98.50 75 SER A CA 1
ATOM 573 C C . SER A 1 75 ? -8.896 7.328 3.080 1.00 98.50 75 SER A C 1
ATOM 575 O O . SER A 1 75 ? -9.413 8.105 3.888 1.00 98.50 75 SER A O 1
ATOM 577 N N . THR A 1 76 ? -8.678 6.043 3.367 1.00 97.88 76 THR A N 1
ATOM 578 C CA . THR A 1 76 ? -9.061 5.419 4.641 1.00 97.88 76 THR A CA 1
ATOM 579 C C . THR A 1 76 ? -8.233 5.958 5.806 1.00 97.88 76 THR A C 1
ATOM 581 O O . THR A 1 76 ? -8.801 6.304 6.848 1.00 97.88 76 THR A O 1
ATOM 584 N N . LEU A 1 77 ? -6.914 6.095 5.629 1.00 98.31 77 LEU A N 1
ATOM 585 C CA . LEU A 1 77 ? -6.015 6.664 6.637 1.00 98.31 77 LEU A CA 1
ATOM 586 C C . LEU A 1 77 ? -6.384 8.113 6.956 1.00 98.31 77 LEU A C 1
ATOM 588 O O . LEU A 1 77 ? -6.620 8.442 8.116 1.00 98.31 77 LEU A O 1
ATOM 592 N N . LEU A 1 78 ? -6.518 8.964 5.935 1.00 98.44 78 LEU A N 1
ATOM 593 C CA . LEU A 1 78 ? -6.813 10.388 6.118 1.00 98.44 78 LEU A CA 1
ATOM 594 C C . LEU A 1 78 ? -8.195 10.620 6.739 1.00 98.44 78 LEU A C 1
ATOM 596 O O . LEU A 1 78 ? -8.351 11.486 7.604 1.00 98.44 78 LEU A O 1
ATOM 600 N N . ARG A 1 79 ? -9.209 9.839 6.341 1.00 98.25 79 ARG A N 1
ATOM 601 C CA . ARG A 1 79 ? -10.543 9.906 6.958 1.00 98.25 79 ARG A CA 1
ATOM 602 C C . ARG A 1 79 ? -10.487 9.524 8.435 1.00 98.25 79 ARG A C 1
ATOM 604 O O . ARG A 1 79 ? -11.064 10.225 9.267 1.00 98.25 79 ARG A O 1
ATOM 611 N N . THR A 1 80 ? -9.801 8.431 8.753 1.00 98.44 80 THR A N 1
ATOM 612 C CA . THR A 1 80 ? -9.690 7.929 10.127 1.00 98.44 80 THR A CA 1
ATOM 613 C C . THR A 1 80 ? -8.908 8.899 11.002 1.00 98.44 80 THR A C 1
ATOM 615 O O . THR A 1 80 ? -9.361 9.240 12.089 1.00 98.44 80 THR A O 1
ATOM 618 N N . GLU A 1 81 ? -7.794 9.429 10.501 1.00 98.25 81 GLU A N 1
ATOM 619 C CA . GLU A 1 81 ? -6.992 10.438 11.191 1.00 98.25 81 GLU A CA 1
ATOM 620 C C . GLU A 1 81 ? -7.808 11.699 11.488 1.00 98.25 81 GLU A C 1
ATOM 622 O O . GLU A 1 81 ? -7.785 12.220 12.603 1.00 98.25 81 GLU A O 1
ATOM 627 N N . LYS A 1 82 ? -8.574 12.182 10.503 1.00 98.31 82 LYS A N 1
ATOM 628 C CA . LYS A 1 82 ? -9.443 13.349 10.674 1.00 98.31 82 LYS A CA 1
ATOM 629 C C . LYS A 1 82 ? -10.482 13.119 11.772 1.00 98.31 82 LYS A C 1
ATOM 631 O O . LYS A 1 82 ? -10.717 14.014 12.583 1.00 98.31 82 LYS A O 1
ATOM 636 N N . ASN A 1 83 ? -11.098 11.939 11.813 1.00 98.00 83 ASN A N 1
ATOM 637 C CA . ASN A 1 83 ? -12.058 11.594 12.858 1.00 98.00 83 ASN A CA 1
ATOM 638 C C . ASN A 1 83 ? -11.386 11.436 14.225 1.00 98.00 83 ASN A C 1
ATOM 640 O O . ASN A 1 83 ? -11.926 11.922 15.213 1.00 98.00 83 ASN A O 1
ATOM 644 N N . ALA A 1 84 ? -10.203 10.825 14.284 1.00 98.00 84 ALA A N 1
ATOM 645 C CA . ALA A 1 84 ? -9.442 10.664 15.517 1.00 98.00 84 ALA A CA 1
ATOM 646 C C . ALA A 1 84 ? -9.042 12.027 16.102 1.00 98.00 84 ALA A C 1
ATOM 648 O O . ALA A 1 84 ? -9.235 12.266 17.290 1.00 98.00 84 ALA A O 1
ATOM 649 N N . LYS A 1 85 ? -8.618 12.973 15.256 1.00 97.31 85 LYS A N 1
ATOM 650 C CA . LYS A 1 85 ? -8.362 14.370 15.648 1.00 97.31 85 LYS A CA 1
ATOM 651 C C . LYS A 1 85 ? -9.619 15.095 16.139 1.00 97.31 85 LYS A C 1
ATOM 653 O O . LYS A 1 85 ? -9.528 15.945 17.017 1.00 97.31 85 LYS A O 1
ATOM 658 N N . ARG A 1 86 ? -10.792 14.787 15.573 1.00 97.81 86 ARG A N 1
ATOM 659 C CA . ARG A 1 86 ? -12.059 15.459 15.907 1.00 97.81 86 ARG A CA 1
ATOM 660 C C . ARG A 1 86 ? -12.737 14.904 17.161 1.00 97.81 86 ARG A C 1
ATOM 662 O O . ARG A 1 86 ? -13.353 15.669 17.894 1.00 97.81 86 ARG A O 1
ATOM 669 N N . PHE A 1 87 ? -12.678 13.592 17.364 1.00 97.19 87 PHE A N 1
ATOM 670 C CA . PHE A 1 87 ? -13.468 12.879 18.374 1.00 97.19 87 PHE A CA 1
ATOM 671 C C . PHE A 1 87 ? -12.610 12.123 19.401 1.00 97.19 87 PHE A C 1
ATOM 673 O O . PHE A 1 87 ? -13.140 11.613 20.383 1.00 97.19 87 PHE A O 1
ATOM 680 N N . GLY A 1 88 ? -11.291 12.072 19.204 1.00 97.31 88 GLY A N 1
ATOM 681 C CA . GLY A 1 88 ? -10.337 11.348 20.042 1.00 97.31 88 GLY A CA 1
ATOM 682 C C . GLY A 1 88 ? -10.072 9.926 19.544 1.00 97.31 88 GLY A C 1
ATOM 683 O O . GLY A 1 88 ? -10.987 9.227 19.102 1.00 97.31 88 GLY A O 1
ATOM 684 N N . GLU A 1 89 ? -8.819 9.476 19.656 1.00 96.62 89 GLU A N 1
ATOM 685 C CA . GLU A 1 89 ? -8.353 8.177 19.141 1.00 96.62 89 GLU A CA 1
ATOM 686 C C . GLU A 1 89 ? -9.120 6.988 19.727 1.00 96.62 89 GLU A C 1
ATOM 688 O O . GLU A 1 89 ? -9.524 6.088 18.993 1.00 96.62 89 GLU A O 1
ATOM 693 N N . ASN A 1 90 ? -9.423 7.029 21.028 1.00 96.25 90 ASN A N 1
ATOM 694 C CA . ASN A 1 90 ? -10.168 5.968 21.714 1.00 96.25 90 ASN A CA 1
ATOM 695 C C . ASN A 1 90 ? -11.554 5.716 21.100 1.00 96.25 90 ASN A C 1
ATOM 697 O O . ASN A 1 90 ? -12.038 4.586 21.121 1.00 96.25 90 ASN A O 1
ATOM 701 N N . THR A 1 91 ? -12.190 6.753 20.540 1.00 96.31 91 THR A N 1
ATOM 702 C CA . THR A 1 91 ? -13.508 6.633 19.889 1.00 96.31 91 THR A CA 1
ATOM 703 C C . THR A 1 91 ? -13.427 6.064 18.477 1.00 96.31 91 THR A C 1
ATOM 705 O O . THR A 1 91 ? -14.450 5.685 17.918 1.00 96.31 91 THR A O 1
ATOM 708 N N . GLN A 1 92 ? -12.226 6.036 17.894 1.00 97.75 92 GLN A N 1
ATOM 709 C CA . GLN A 1 92 ? -11.960 5.587 16.530 1.00 97.75 92 GLN A CA 1
ATOM 710 C C . GLN A 1 92 ? -11.110 4.311 16.504 1.00 97.75 92 GLN A C 1
ATOM 712 O O . GLN A 1 92 ? -10.515 4.000 15.474 1.00 97.75 92 GLN A O 1
ATOM 717 N N . LYS A 1 93 ? -11.008 3.576 17.621 1.00 97.88 93 LYS A N 1
ATOM 718 C CA . LYS A 1 93 ? -10.113 2.414 17.746 1.00 97.88 93 LYS A CA 1
ATOM 719 C C . LYS A 1 93 ? -10.369 1.363 16.656 1.00 97.88 93 LYS A C 1
ATOM 721 O O . LYS A 1 93 ? -9.421 0.817 16.097 1.00 97.88 93 LYS A O 1
ATOM 726 N N . GLU A 1 94 ? -11.629 1.117 16.296 1.00 98.31 94 GLU A N 1
ATOM 727 C CA . GLU A 1 94 ? -11.972 0.161 15.246 1.00 98.31 94 GLU A CA 1
ATOM 728 C C . GLU A 1 94 ? -11.667 0.699 13.847 1.00 98.31 94 GLU A C 1
ATOM 730 O O . GLU A 1 94 ? -11.142 -0.042 13.021 1.00 98.31 94 GLU A O 1
ATOM 735 N N . GLN A 1 95 ? -11.922 1.982 13.571 1.00 98.50 95 GLN A N 1
ATOM 736 C CA . GLN A 1 95 ? -11.540 2.612 12.304 1.00 98.50 95 GLN A CA 1
ATOM 737 C C . GLN A 1 95 ? -10.019 2.641 12.134 1.00 98.50 95 GLN A C 1
ATOM 739 O O . GLN A 1 95 ? -9.524 2.385 11.037 1.00 98.50 95 GLN A O 1
ATOM 744 N N . ILE A 1 96 ? -9.272 2.873 13.218 1.00 98.62 96 ILE A N 1
ATOM 745 C CA . ILE A 1 96 ? -7.810 2.776 13.232 1.00 98.62 96 ILE A CA 1
ATOM 746 C C . ILE A 1 96 ? -7.382 1.351 12.888 1.00 98.62 96 ILE A C 1
ATOM 748 O O . ILE A 1 96 ? -6.545 1.165 12.003 1.00 98.62 96 ILE A O 1
ATOM 752 N N . ALA A 1 97 ? -7.998 0.344 13.513 1.00 98.62 97 ALA A N 1
ATOM 753 C CA . ALA A 1 97 ? -7.700 -1.048 13.206 1.00 98.62 97 ALA A CA 1
ATOM 754 C C . ALA A 1 97 ? -8.010 -1.404 11.740 1.00 98.62 97 ALA A C 1
ATOM 756 O O . ALA A 1 97 ? -7.191 -2.044 11.077 1.00 98.62 97 ALA A O 1
ATOM 757 N N . MET A 1 98 ? -9.148 -0.938 11.210 1.00 98.62 98 MET A N 1
ATOM 758 C CA . MET A 1 98 ? -9.527 -1.116 9.804 1.00 98.62 98 MET A CA 1
ATOM 759 C C . MET A 1 98 ? -8.530 -0.455 8.854 1.00 98.62 98 MET A C 1
ATOM 761 O O . MET A 1 98 ? -8.130 -1.082 7.877 1.00 98.62 98 MET A O 1
ATOM 765 N N . ALA A 1 99 ? -8.093 0.773 9.140 1.00 98.62 99 ALA A N 1
ATOM 766 C CA . ALA A 1 99 ? -7.145 1.497 8.299 1.00 98.62 99 ALA A CA 1
ATOM 767 C C . ALA A 1 99 ? -5.779 0.794 8.235 1.00 98.62 99 ALA A C 1
ATOM 769 O O . ALA A 1 99 ? -5.247 0.591 7.142 1.00 98.62 99 ALA A O 1
ATOM 770 N N . LYS A 1 100 ? -5.247 0.352 9.385 1.00 98.56 100 LYS A N 1
ATOM 771 C CA . LYS A 1 100 ? -3.985 -0.409 9.448 1.00 98.56 100 LYS A CA 1
ATOM 772 C C . LYS A 1 100 ? -4.090 -1.746 8.716 1.00 98.56 100 LYS A C 1
ATOM 774 O O . LYS A 1 100 ? -3.208 -2.101 7.936 1.00 98.56 100 LYS A O 1
ATOM 779 N N . LEU A 1 101 ? -5.186 -2.478 8.933 1.00 98.62 101 LEU A N 1
ATOM 780 C CA . LEU A 1 101 ? -5.417 -3.765 8.278 1.00 98.62 101 LEU A CA 1
ATOM 781 C C . LEU A 1 101 ? -5.568 -3.604 6.761 1.00 98.62 101 LEU A C 1
ATOM 783 O O . LEU A 1 101 ? -5.023 -4.409 6.007 1.00 98.62 101 LEU A O 1
ATOM 787 N N . TYR A 1 102 ? -6.290 -2.572 6.314 1.00 98.62 102 TYR A N 1
ATOM 788 C CA . TYR A 1 102 ? -6.449 -2.281 4.894 1.00 98.62 102 TYR A CA 1
ATOM 789 C C . TYR A 1 102 ? -5.100 -1.962 4.249 1.00 98.62 102 TYR A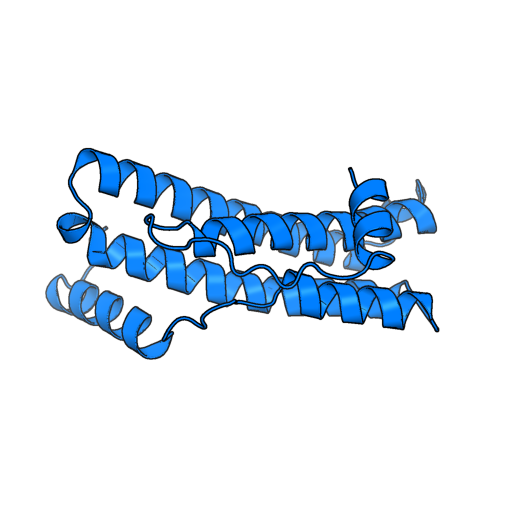 C 1
ATOM 791 O O . TYR A 1 102 ? -4.769 -2.578 3.244 1.00 98.62 102 TYR A O 1
ATOM 799 N N . LEU A 1 103 ? -4.291 -1.073 4.842 1.00 98.75 103 LEU A N 1
ATOM 800 C CA . LEU A 1 103 ? -2.974 -0.721 4.300 1.00 98.75 103 LEU A CA 1
ATOM 801 C C . LEU A 1 103 ? -2.054 -1.944 4.166 1.00 98.75 103 LEU A C 1
ATOM 803 O O . LEU A 1 103 ? -1.363 -2.085 3.154 1.00 98.75 103 LEU A O 1
ATOM 807 N N . TYR A 1 104 ? -2.062 -2.842 5.154 1.00 98.62 104 TYR A N 1
ATOM 808 C CA . TYR A 1 104 ? -1.309 -4.093 5.079 1.00 98.62 104 TYR A CA 1
ATOM 809 C C . TYR A 1 104 ? -1.751 -4.944 3.881 1.00 98.62 104 TYR A C 1
ATOM 811 O O . TYR A 1 104 ? -0.929 -5.304 3.041 1.00 98.62 104 TYR A O 1
ATOM 819 N N . ASN A 1 105 ? -3.054 -5.209 3.746 1.00 98.56 105 ASN A N 1
ATOM 820 C CA . ASN A 1 105 ? -3.570 -6.012 2.632 1.00 98.56 105 ASN A CA 1
ATOM 821 C C . ASN A 1 105 ? -3.315 -5.333 1.273 1.00 98.56 105 ASN A C 1
ATOM 823 O O . ASN A 1 105 ? -2.920 -5.997 0.317 1.00 98.56 105 ASN A O 1
ATOM 827 N N . ALA A 1 106 ? -3.488 -4.011 1.203 1.00 98.69 106 ALA A N 1
ATOM 828 C CA . ALA A 1 106 ? -3.179 -3.200 0.031 1.00 98.69 106 ALA A CA 1
ATOM 829 C C . ALA A 1 106 ? -1.701 -3.330 -0.357 1.00 98.69 106 ALA A C 1
ATOM 831 O O . ALA A 1 106 ? -1.383 -3.495 -1.532 1.00 98.69 106 ALA A O 1
ATOM 832 N N . THR A 1 107 ? -0.791 -3.341 0.623 1.00 98.69 107 THR A N 1
ATOM 833 C CA . THR A 1 107 ? 0.644 -3.544 0.384 1.00 98.69 107 THR A CA 1
ATOM 834 C C . THR A 1 107 ? 0.912 -4.911 -0.249 1.00 98.69 107 THR A C 1
ATOM 836 O O . THR A 1 107 ? 1.639 -4.983 -1.237 1.00 98.69 107 THR A O 1
ATOM 839 N N . GLU A 1 108 ? 0.278 -5.982 0.236 1.00 98.56 108 GLU A N 1
ATOM 840 C CA . GLU A 1 108 ? 0.420 -7.325 -0.348 1.00 98.56 108 GLU A CA 1
ATOM 841 C C . GLU A 1 108 ? -0.110 -7.395 -1.792 1.00 98.56 108 GLU A C 1
ATOM 843 O O . GLU A 1 108 ? 0.529 -7.977 -2.677 1.00 98.56 108 GLU A O 1
ATOM 848 N N . ILE A 1 109 ? -1.246 -6.747 -2.070 1.00 98.69 109 ILE A N 1
ATOM 849 C CA . ILE A 1 109 ? -1.803 -6.646 -3.428 1.00 98.69 109 ILE A CA 1
ATOM 850 C C . ILE A 1 109 ? -0.855 -5.856 -4.340 1.00 98.69 109 ILE A C 1
ATOM 852 O O . ILE A 1 109 ? -0.599 -6.268 -5.477 1.00 98.69 109 ILE A O 1
ATOM 856 N N . ILE A 1 110 ? -0.292 -4.752 -3.849 1.00 98.81 110 ILE A N 1
ATOM 857 C CA . ILE A 1 110 ? 0.680 -3.933 -4.579 1.00 98.81 110 ILE A CA 1
ATOM 858 C C . ILE A 1 110 ? 1.946 -4.735 -4.878 1.00 98.81 110 ILE A C 1
ATOM 860 O O . ILE A 1 110 ? 2.398 -4.721 -6.021 1.00 98.81 110 ILE A O 1
ATOM 864 N N . ILE A 1 111 ? 2.487 -5.484 -3.908 1.00 98.75 111 ILE A N 1
ATOM 865 C CA . ILE A 1 111 ? 3.655 -6.358 -4.108 1.00 98.75 111 ILE A CA 1
ATOM 866 C C . ILE A 1 111 ? 3.393 -7.336 -5.250 1.00 98.75 111 ILE A C 1
ATOM 868 O O . ILE A 1 111 ? 4.233 -7.481 -6.141 1.00 98.75 111 ILE A O 1
ATOM 872 N N . LYS A 1 112 ? 2.226 -7.992 -5.246 1.00 98.62 112 LYS A N 1
ATOM 873 C CA . LYS A 1 112 ? 1.852 -8.951 -6.289 1.00 98.62 112 LYS A CA 1
ATOM 874 C C . LYS A 1 112 ? 1.818 -8.293 -7.673 1.00 98.62 112 LYS A C 1
ATOM 876 O O . LYS A 1 112 ? 2.519 -8.757 -8.570 1.00 98.62 112 LYS A O 1
ATOM 881 N N . ASN A 1 113 ? 1.047 -7.214 -7.832 1.00 98.50 113 ASN A N 1
ATOM 882 C CA . ASN A 1 113 ? 0.880 -6.531 -9.122 1.00 98.50 113 ASN A CA 1
ATOM 883 C C . ASN A 1 113 ? 2.197 -5.911 -9.619 1.00 98.50 113 ASN A C 1
ATOM 885 O O . ASN A 1 113 ? 2.536 -6.024 -10.794 1.00 98.50 113 ASN A O 1
ATOM 889 N N . ALA A 1 114 ? 2.979 -5.297 -8.727 1.00 98.44 114 ALA A N 1
ATOM 890 C CA . ALA A 1 114 ? 4.263 -4.704 -9.081 1.00 98.44 114 ALA A CA 1
ATOM 891 C C . ALA A 1 114 ? 5.265 -5.766 -9.532 1.00 98.44 114 ALA A C 1
ATOM 893 O O . ALA A 1 114 ? 5.943 -5.582 -10.541 1.00 98.44 114 ALA A O 1
ATOM 894 N N . LYS A 1 115 ? 5.336 -6.898 -8.819 1.00 98.38 115 LYS A N 1
ATOM 895 C CA . LYS A 1 115 ? 6.197 -8.017 -9.204 1.00 98.38 115 LYS A CA 1
ATOM 896 C C . LYS A 1 115 ? 5.813 -8.556 -10.578 1.00 98.38 115 LYS A C 1
ATOM 898 O O . LYS A 1 115 ? 6.707 -8.757 -11.390 1.00 98.38 115 LYS A O 1
ATOM 903 N N . GLU A 1 116 ? 4.522 -8.763 -10.833 1.00 96.62 116 GLU A N 1
ATOM 904 C CA . GLU A 1 116 ? 4.007 -9.225 -12.127 1.00 96.62 116 GLU A CA 1
ATOM 905 C C . GLU A 1 116 ? 4.374 -8.266 -13.266 1.00 96.62 116 GLU A C 1
ATOM 907 O O . GLU A 1 116 ? 4.894 -8.708 -14.290 1.00 96.62 116 GLU A O 1
ATOM 912 N N . GLY A 1 117 ? 4.208 -6.955 -13.061 1.00 96.19 117 GLY A N 1
ATOM 913 C CA . GLY A 1 117 ? 4.658 -5.944 -14.015 1.00 96.19 117 GLY A CA 1
ATOM 914 C C . GLY A 1 117 ? 6.162 -6.042 -14.280 1.00 96.19 117 GLY A C 1
ATOM 915 O O . GLY A 1 117 ? 6.572 -6.294 -15.411 1.00 96.19 117 GLY A O 1
ATOM 916 N N . ILE A 1 118 ? 6.984 -5.916 -13.232 1.00 97.44 118 ILE A N 1
ATOM 917 C CA . ILE A 1 118 ? 8.455 -5.882 -13.332 1.00 97.44 118 ILE A CA 1
ATOM 918 C C . ILE A 1 118 ? 9.002 -7.101 -14.076 1.00 97.44 118 ILE A C 1
ATOM 920 O O . ILE A 1 118 ? 9.831 -6.949 -14.972 1.00 97.44 118 ILE A O 1
ATOM 924 N N . ILE A 1 119 ? 8.548 -8.311 -13.735 1.00 96.69 119 ILE A N 1
ATOM 925 C CA . ILE A 1 119 ? 9.078 -9.525 -14.371 1.00 96.69 119 ILE A CA 1
ATOM 926 C C . ILE A 1 119 ? 8.644 -9.680 -15.832 1.00 96.69 119 ILE A C 1
ATOM 928 O O . ILE A 1 119 ? 9.283 -10.424 -16.572 1.00 96.69 119 ILE A O 1
ATOM 932 N N . SER A 1 120 ? 7.576 -8.989 -16.236 1.00 93.88 120 SER A N 1
ATOM 933 C CA . SER A 1 120 ? 7.025 -9.062 -17.589 1.00 93.88 120 SER A CA 1
ATOM 934 C C . SER A 1 120 ? 7.706 -8.094 -18.554 1.00 93.88 120 SER A C 1
ATOM 936 O O . SER A 1 120 ? 7.819 -8.410 -19.737 1.00 93.88 120 SER A O 1
ATOM 938 N N . PHE A 1 121 ? 8.179 -6.935 -18.078 1.00 93.25 121 PHE A N 1
ATOM 939 C CA . PHE A 1 121 ? 8.813 -5.937 -18.947 1.00 93.25 121 PHE A CA 1
ATOM 940 C C . PHE A 1 121 ? 10.315 -5.748 -18.724 1.00 93.25 121 PHE A C 1
ATOM 942 O O . PHE A 1 121 ? 10.974 -5.292 -19.651 1.00 93.25 121 PHE A O 1
ATOM 949 N N . ALA A 1 122 ? 10.897 -6.082 -17.572 1.00 94.56 122 ALA A N 1
ATOM 950 C CA . ALA A 1 122 ? 12.335 -5.922 -17.323 1.00 94.56 122 ALA A CA 1
ATOM 951 C C . ALA A 1 122 ? 13.055 -7.278 -17.316 1.00 94.56 122 ALA A C 1
ATOM 953 O O . ALA A 1 122 ? 12.468 -8.296 -16.949 1.00 94.56 122 ALA A O 1
ATOM 954 N N . GLN A 1 123 ? 14.342 -7.302 -17.681 1.00 94.94 123 GLN A N 1
ATOM 955 C CA . GLN A 1 123 ? 15.195 -8.500 -17.619 1.00 94.94 123 GLN A CA 1
ATOM 956 C C . GLN A 1 123 ? 16.587 -8.175 -17.058 1.00 94.94 123 GLN A C 1
ATOM 958 O O . GLN A 1 123 ? 16.966 -7.012 -16.940 1.00 94.94 123 GLN A O 1
ATOM 963 N N . GLY A 1 124 ? 17.349 -9.210 -16.694 1.00 96.56 124 GLY A N 1
ATOM 964 C CA . GLY A 1 124 ? 18.734 -9.061 -16.244 1.00 96.56 124 GLY A CA 1
ATOM 965 C C . GLY A 1 124 ? 18.875 -8.181 -15.000 1.00 96.56 124 GLY A C 1
ATOM 966 O O . GLY A 1 124 ? 18.116 -8.315 -14.036 1.00 96.56 124 GLY A O 1
ATOM 967 N N . ASP A 1 125 ? 19.867 -7.296 -15.013 1.00 94.75 125 ASP A N 1
ATOM 968 C CA . ASP A 1 125 ? 20.204 -6.467 -13.853 1.00 94.75 125 ASP A CA 1
ATOM 969 C C . ASP A 1 125 ? 19.156 -5.387 -13.567 1.00 94.75 125 ASP A C 1
ATOM 971 O O . ASP A 1 125 ? 18.868 -5.125 -12.399 1.00 94.75 125 ASP A O 1
ATOM 975 N N . GLU A 1 126 ? 18.497 -4.852 -14.600 1.00 93.56 126 GLU A N 1
ATOM 976 C CA . GLU A 1 126 ? 17.364 -3.933 -14.442 1.00 93.56 126 GLU A CA 1
ATOM 977 C C . GLU A 1 126 ? 16.239 -4.598 -13.636 1.00 93.56 126 GLU A C 1
ATOM 979 O O . GLU A 1 126 ? 15.785 -4.062 -12.625 1.00 93.56 126 GLU A O 1
ATOM 984 N N . GLN A 1 127 ? 15.845 -5.818 -14.017 1.00 96.38 127 GLN A N 1
ATOM 985 C CA . GLN A 1 127 ? 14.801 -6.560 -13.307 1.00 96.38 127 GLN A CA 1
ATOM 986 C C . GLN A 1 127 ? 15.183 -6.814 -11.845 1.00 96.38 127 GLN A C 1
ATOM 988 O O . GLN A 1 127 ? 14.372 -6.607 -10.941 1.00 96.38 127 GLN A O 1
ATOM 993 N N . ARG A 1 128 ? 16.423 -7.254 -11.595 1.00 96.19 128 ARG A N 1
ATOM 994 C CA . ARG A 1 128 ? 16.918 -7.513 -10.235 1.00 96.19 128 ARG A CA 1
ATOM 995 C C . ARG A 1 128 ? 16.875 -6.250 -9.382 1.00 96.19 128 ARG A C 1
ATOM 997 O O . ARG A 1 128 ? 16.393 -6.308 -8.252 1.00 96.19 128 ARG A O 1
ATOM 1004 N N . MET A 1 129 ? 17.321 -5.125 -9.934 1.00 94.62 129 MET A N 1
ATOM 1005 C CA . MET A 1 129 ? 17.302 -3.825 -9.270 1.00 94.62 129 MET A CA 1
ATOM 1006 C C . MET A 1 129 ? 15.872 -3.398 -8.918 1.00 94.62 129 MET A C 1
ATOM 1008 O O . MET A 1 129 ? 15.598 -3.058 -7.768 1.00 94.62 129 MET A O 1
ATOM 1012 N N . MET A 1 130 ? 14.932 -3.490 -9.862 1.00 96.56 130 MET A N 1
ATOM 1013 C CA . MET A 1 130 ? 13.529 -3.142 -9.611 1.00 96.56 130 MET A CA 1
ATOM 1014 C C . MET A 1 130 ? 12.878 -4.051 -8.560 1.00 96.56 130 MET A C 1
ATOM 1016 O O . MET A 1 130 ? 12.124 -3.578 -7.711 1.00 96.56 130 MET A O 1
ATOM 1020 N N . LEU A 1 131 ? 13.192 -5.351 -8.559 1.00 97.69 131 LEU A N 1
ATOM 1021 C CA . LEU A 1 131 ? 12.702 -6.290 -7.543 1.00 97.69 131 LEU A CA 1
ATOM 1022 C C . LEU A 1 131 ? 13.288 -6.012 -6.149 1.00 97.69 131 LEU A C 1
ATOM 1024 O O . LEU A 1 131 ? 12.595 -6.200 -5.147 1.00 97.69 131 LEU A O 1
ATOM 1028 N N . MET A 1 132 ? 14.543 -5.561 -6.055 1.00 95.44 132 MET A N 1
ATOM 1029 C CA . MET A 1 132 ? 15.119 -5.079 -4.792 1.00 95.44 132 MET A CA 1
ATOM 1030 C C . MET A 1 132 ? 14.431 -3.794 -4.326 1.00 95.44 132 MET A C 1
ATOM 1032 O O . MET A 1 132 ? 14.077 -3.679 -3.152 1.00 95.44 132 MET A O 1
ATOM 1036 N N . GLY A 1 133 ? 14.174 -2.875 -5.257 1.00 95.69 133 GLY A N 1
ATOM 1037 C CA . GLY A 1 133 ? 13.399 -1.663 -5.025 1.00 95.69 133 GLY A CA 1
ATOM 1038 C C . GLY A 1 133 ? 12.013 -1.938 -4.465 1.00 95.69 133 GLY A C 1
ATOM 1039 O O . GLY A 1 133 ? 11.632 -1.364 -3.447 1.00 95.69 133 GLY A O 1
ATOM 1040 N N . LEU A 1 134 ? 11.299 -2.890 -5.069 1.00 98.00 134 LEU A N 1
ATOM 1041 C CA . LEU A 1 134 ? 9.994 -3.334 -4.595 1.00 98.00 134 LEU A CA 1
ATOM 1042 C C . LEU A 1 134 ? 10.067 -3.786 -3.133 1.00 98.00 134 LEU A C 1
ATOM 1044 O O . LEU A 1 134 ? 9.334 -3.262 -2.303 1.00 98.00 134 LEU A O 1
ATOM 1048 N N . LYS A 1 135 ? 11.003 -4.684 -2.798 1.00 96.44 135 LYS A N 1
ATOM 1049 C CA . LYS A 1 135 ? 11.190 -5.158 -1.415 1.00 96.44 135 LYS A CA 1
ATOM 1050 C C . LYS A 1 135 ? 11.495 -4.024 -0.436 1.00 96.44 135 LYS A C 1
ATOM 1052 O O . LYS A 1 135 ? 11.022 -4.063 0.695 1.00 96.44 135 LYS A O 1
ATOM 1057 N N . ARG A 1 136 ? 12.298 -3.037 -0.848 1.00 93.94 136 ARG A N 1
ATOM 1058 C CA . ARG A 1 136 ? 12.647 -1.872 -0.021 1.00 93.94 136 ARG A CA 1
ATOM 1059 C C . ARG A 1 136 ? 11.425 -0.993 0.237 1.00 93.94 136 ARG A C 1
ATOM 1061 O O . ARG A 1 136 ? 11.173 -0.640 1.382 1.00 93.94 136 ARG A O 1
ATOM 1068 N N . PHE A 1 137 ? 10.671 -0.654 -0.804 1.00 96.00 137 PHE A N 1
ATOM 1069 C CA . PHE A 1 137 ? 9.539 0.267 -0.701 1.00 96.00 137 PHE A CA 1
ATOM 1070 C C . PHE A 1 137 ? 8.288 -0.348 -0.064 1.00 96.00 137 PHE A C 1
ATOM 1072 O O . PHE A 1 137 ? 7.405 0.385 0.367 1.00 96.00 137 PHE A O 1
ATOM 1079 N N . THR A 1 138 ? 8.199 -1.671 0.044 1.00 96.88 138 THR A N 1
ATOM 1080 C CA . THR A 1 138 ? 7.058 -2.342 0.690 1.00 96.88 138 THR A CA 1
ATOM 1081 C C . THR A 1 138 ? 7.381 -2.851 2.092 1.00 96.88 138 THR A C 1
ATOM 1083 O O . THR A 1 138 ? 6.585 -3.573 2.689 1.00 96.88 138 THR A O 1
ATOM 1086 N N . LYS A 1 139 ? 8.561 -2.520 2.626 1.00 93.06 139 LYS A N 1
ATOM 1087 C CA . LYS A 1 139 ? 8.983 -2.932 3.963 1.00 93.06 139 LYS A CA 1
ATOM 1088 C C . LYS A 1 139 ? 8.329 -2.051 5.034 1.00 93.06 139 LYS A C 1
ATOM 1090 O O . LYS A 1 139 ? 8.393 -0.828 4.953 1.00 93.06 139 LYS A O 1
ATOM 1095 N N . TYR A 1 140 ? 7.786 -2.694 6.065 1.00 93.06 140 TYR A N 1
ATOM 1096 C CA . TYR A 1 140 ? 7.377 -2.051 7.316 1.00 93.06 140 TYR A CA 1
ATOM 1097 C C . TYR A 1 140 ? 8.557 -1.981 8.287 1.00 93.06 140 TYR A C 1
ATOM 1099 O O . TYR A 1 140 ? 9.383 -2.901 8.325 1.00 93.06 140 TYR A O 1
ATOM 1107 N N . SER A 1 141 ? 8.620 -0.918 9.089 1.00 91.88 141 SER A N 1
ATOM 1108 C CA . SER A 1 141 ? 9.572 -0.851 10.203 1.00 91.88 141 SER A CA 1
ATOM 1109 C C . SER A 1 141 ? 9.103 -1.775 11.325 1.00 91.88 141 SER A C 1
ATOM 1111 O O . SER A 1 141 ? 9.874 -2.599 11.811 1.00 91.88 141 SER A O 1
ATOM 1113 N N . ASN A 1 142 ? 7.809 -1.711 11.639 1.00 93.25 142 ASN A N 1
ATOM 1114 C CA . ASN A 1 142 ? 7.101 -2.554 12.582 1.00 93.25 142 ASN A CA 1
ATOM 1115 C C . ASN A 1 142 ? 5.915 -3.210 11.871 1.00 93.25 142 ASN A C 1
ATOM 1117 O O . ASN A 1 142 ? 5.007 -2.550 11.366 1.00 93.25 142 ASN A O 1
ATOM 1121 N N . MET A 1 143 ? 5.910 -4.540 11.826 1.00 94.31 143 MET A N 1
ATOM 1122 C CA . MET A 1 143 ? 4.795 -5.269 11.227 1.00 94.31 143 MET A CA 1
ATOM 1123 C C . MET A 1 143 ? 3.539 -5.147 12.101 1.00 94.31 143 MET A C 1
ATOM 1125 O O . MET A 1 143 ? 3.621 -5.398 13.308 1.00 94.31 143 MET A O 1
ATOM 1129 N N . PRO A 1 144 ? 2.365 -4.832 11.523 1.00 95.88 144 PRO A N 1
ATOM 1130 C CA . PRO A 1 144 ? 1.123 -4.844 12.277 1.00 95.88 144 PRO A CA 1
ATOM 1131 C C . PRO A 1 144 ? 0.722 -6.278 12.643 1.00 95.88 144 PRO A C 1
ATOM 1133 O O . PRO A 1 144 ? 0.858 -7.209 11.845 1.00 95.88 144 PRO A O 1
ATOM 1136 N N . ASN A 1 145 ? 0.134 -6.460 13.825 1.00 97.88 145 ASN A N 1
ATOM 1137 C CA . ASN A 1 145 ? -0.493 -7.724 14.197 1.00 97.88 145 ASN A CA 1
ATOM 1138 C C . ASN A 1 145 ? -1.858 -7.870 13.503 1.00 97.88 145 ASN A C 1
ATOM 1140 O O . ASN A 1 145 ? -2.906 -7.514 14.039 1.00 97.88 145 ASN A O 1
ATOM 1144 N N . VAL A 1 146 ? -1.857 -8.405 12.285 1.00 97.81 146 VAL A N 1
ATOM 1145 C CA . VAL A 1 146 ? -3.062 -8.503 11.443 1.00 97.81 146 VAL A CA 1
ATOM 1146 C C . VAL A 1 146 ? -4.170 -9.382 12.028 1.00 97.81 146 VAL A C 1
ATOM 1148 O O . VAL A 1 146 ? -5.330 -9.227 11.650 1.00 97.81 146 VAL A O 1
ATOM 1151 N N . VAL A 1 147 ? -3.843 -10.316 12.925 1.00 98.38 147 VAL A N 1
ATOM 1152 C CA . VAL A 1 147 ? -4.841 -11.156 13.607 1.00 98.38 147 VAL A CA 1
ATOM 1153 C C . VAL A 1 147 ? -5.561 -10.340 14.672 1.00 98.38 147 VAL A C 1
ATOM 1155 O O . VAL A 1 147 ? -6.787 -10.329 14.718 1.00 98.38 147 VAL A O 1
ATOM 1158 N N . GLU A 1 148 ? -4.810 -9.600 15.480 1.00 98.56 148 GLU A N 1
ATOM 1159 C CA . GLU A 1 148 ? -5.372 -8.713 16.496 1.00 98.56 148 GLU A CA 1
ATOM 1160 C C . GLU A 1 148 ? -6.234 -7.609 15.881 1.00 98.56 148 GLU A C 1
ATOM 1162 O O . GLU A 1 148 ? -7.358 -7.393 16.331 1.00 98.56 148 GLU A O 1
ATOM 1167 N N . LEU A 1 149 ? -5.770 -6.981 14.794 1.00 98.56 149 LEU A N 1
ATOM 1168 C CA . LEU A 1 149 ? -6.562 -5.986 14.066 1.00 98.56 149 LEU A CA 1
ATOM 1169 C C . LEU A 1 149 ? -7.906 -6.565 13.603 1.00 98.56 149 LEU A C 1
ATOM 1171 O O . LEU A 1 149 ? -8.944 -5.928 13.778 1.00 98.56 149 LEU A O 1
ATOM 1175 N N . ARG A 1 150 ? -7.910 -7.792 13.060 1.00 98.38 150 ARG A N 1
ATOM 1176 C CA . ARG A 1 150 ? -9.149 -8.484 12.669 1.00 98.38 150 ARG A CA 1
ATOM 1177 C C . ARG A 1 150 ? -10.054 -8.755 13.866 1.00 98.38 150 ARG A C 1
ATOM 1179 O O . ARG A 1 150 ? -11.249 -8.509 13.747 1.00 98.38 150 ARG A O 1
ATOM 1186 N N . ASN A 1 151 ? -9.500 -9.197 14.994 1.00 98.50 151 ASN A N 1
ATOM 1187 C CA . ASN A 1 151 ? -10.271 -9.475 16.208 1.00 98.50 151 ASN A CA 1
ATOM 1188 C C . ASN A 1 151 ? -10.962 -8.215 16.752 1.00 98.50 151 ASN A C 1
ATOM 1190 O O . ASN A 1 151 ? -12.144 -8.263 17.089 1.00 98.50 151 ASN A O 1
ATOM 1194 N N . ILE A 1 152 ? -10.262 -7.073 16.784 1.00 98.25 152 ILE A N 1
ATOM 1195 C CA . ILE A 1 152 ? -10.836 -5.781 17.205 1.00 98.25 152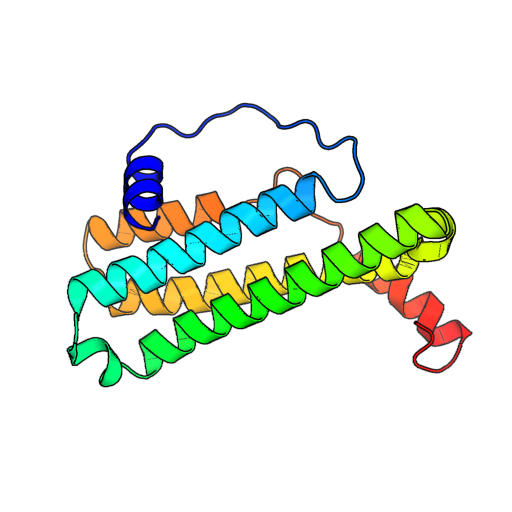 ILE A CA 1
ATOM 1196 C C . ILE A 1 152 ? -12.065 -5.437 16.353 1.00 98.25 152 ILE A C 1
ATOM 1198 O O . ILE A 1 152 ? -13.122 -5.088 16.880 1.00 98.25 152 ILE A O 1
ATOM 1202 N N . ILE A 1 153 ? -11.939 -5.570 15.031 1.00 98.19 153 ILE A N 1
ATOM 1203 C CA . ILE A 1 153 ? -13.015 -5.258 14.085 1.00 98.19 153 ILE A CA 1
ATOM 1204 C C . ILE A 1 153 ? -14.166 -6.260 14.233 1.00 98.19 153 ILE A C 1
ATOM 1206 O O . ILE A 1 153 ? -15.332 -5.863 14.290 1.00 98.19 153 ILE A O 1
ATOM 1210 N N . SER A 1 154 ? -13.858 -7.559 14.309 1.00 97.75 154 SER A N 1
ATOM 1211 C CA . SER A 1 154 ? -14.870 -8.615 14.348 1.00 97.75 154 SER A CA 1
ATOM 1212 C C . SER A 1 154 ? -15.703 -8.574 15.620 1.00 97.75 154 SER A C 1
ATOM 1214 O O . SER A 1 154 ? -16.915 -8.750 15.537 1.00 97.75 154 SER A O 1
ATOM 1216 N N . GLU A 1 155 ? -15.097 -8.305 16.780 1.00 98.12 155 GLU A N 1
ATOM 1217 C CA . GLU A 1 155 ? -15.846 -8.184 18.034 1.00 98.12 155 GLU A CA 1
ATOM 1218 C C . GLU A 1 155 ? -16.834 -7.015 17.981 1.00 98.12 155 GLU A C 1
ATOM 1220 O O . GLU A 1 155 ? -17.992 -7.164 18.381 1.00 98.12 155 GLU A O 1
ATOM 1225 N N . LYS A 1 156 ? -16.441 -5.881 17.384 1.00 97.69 156 LYS A N 1
ATOM 1226 C CA . LYS A 1 156 ? -17.355 -4.748 17.210 1.00 97.69 156 LYS A CA 1
ATOM 1227 C C . LYS A 1 156 ? -18.517 -5.093 16.279 1.00 97.69 156 LYS A C 1
ATOM 1229 O O . LYS A 1 156 ? -19.671 -4.913 16.663 1.00 97.69 156 LYS A O 1
ATOM 1234 N N . VAL A 1 157 ? -18.241 -5.661 15.105 1.00 97.69 157 VAL A N 1
ATOM 1235 C CA . VAL A 1 157 ? -19.289 -6.060 14.146 1.00 97.69 157 VAL A CA 1
ATOM 1236 C C . VAL A 1 157 ? -20.224 -7.114 14.741 1.00 97.69 157 VAL A C 1
ATOM 1238 O O . VAL A 1 157 ? -21.436 -7.012 14.575 1.00 97.69 157 VAL A O 1
ATOM 1241 N N . L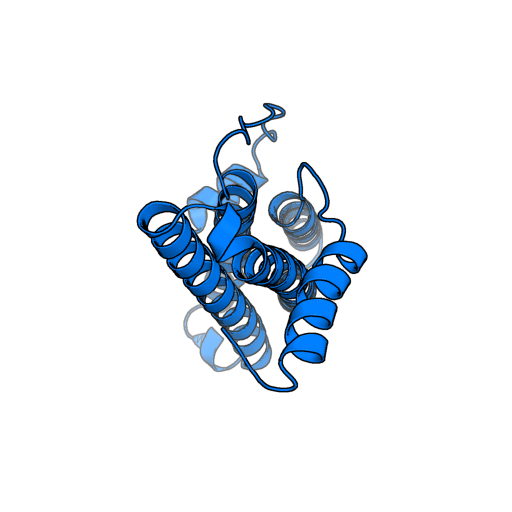YS A 1 158 ? -19.688 -8.094 15.478 1.00 97.88 158 LYS A N 1
ATOM 1242 C CA . LYS A 1 158 ? -20.471 -9.130 16.165 1.00 97.88 158 LYS A CA 1
ATOM 1243 C C . LYS A 1 158 ? -21.389 -8.537 17.228 1.00 97.88 158 LYS A C 1
ATOM 1245 O O . LYS A 1 158 ? -22.546 -8.935 17.305 1.00 97.88 158 LYS A O 1
ATOM 1250 N N . SER A 1 159 ? -20.893 -7.589 18.023 1.00 97.75 159 SER A N 1
ATOM 1251 C CA . SER A 1 159 ? -21.701 -6.940 19.062 1.00 97.75 159 SER A CA 1
ATOM 1252 C C . SER A 1 159 ? -22.855 -6.109 18.486 1.00 97.75 159 SER A C 1
ATOM 1254 O O . SER A 1 159 ? 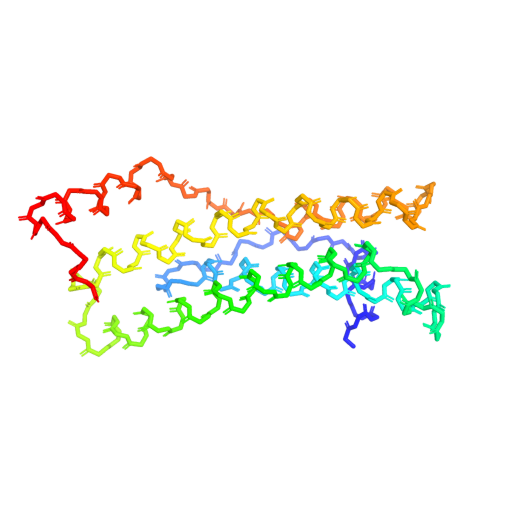-23.937 -6.082 19.062 1.00 97.75 159 SER A O 1
ATOM 1256 N N . GLU A 1 160 ? -22.648 -5.479 17.327 1.00 97.44 160 GLU A N 1
ATOM 1257 C CA . GLU A 1 160 ? -23.637 -4.609 16.676 1.00 97.44 160 GLU A CA 1
ATOM 1258 C C . GLU A 1 160 ? -24.546 -5.353 15.681 1.00 97.44 160 GLU A C 1
ATOM 1260 O O . GLU A 1 160 ? -25.600 -4.841 15.302 1.00 97.44 160 GLU A O 1
ATOM 1265 N N . ASN A 1 161 ? -24.133 -6.544 15.233 1.00 96.31 161 ASN A N 1
ATOM 1266 C CA . ASN A 1 161 ? -24.799 -7.382 14.229 1.00 96.31 161 ASN A CA 1
ATOM 1267 C C . ASN A 1 161 ? -25.137 -6.650 12.910 1.00 96.31 161 ASN A C 1
ATOM 1269 O O . ASN A 1 161 ? -26.143 -6.927 12.256 1.00 96.31 161 ASN A O 1
ATOM 1273 N N . LYS A 1 162 ? -24.312 -5.669 12.532 1.00 95.31 162 LYS A N 1
ATOM 1274 C CA . LYS A 1 162 ? -24.432 -4.863 11.307 1.00 95.31 162 LYS A CA 1
ATOM 1275 C C . LYS A 1 162 ? -23.113 -4.152 11.007 1.00 95.31 162 LYS A C 1
ATOM 1277 O O . LYS A 1 162 ? -22.210 -4.105 11.843 1.00 95.31 162 LYS A O 1
ATOM 1282 N N . TYR A 1 163 ? -23.033 -3.513 9.843 1.00 94.06 163 TYR A N 1
ATOM 1283 C CA . TYR A 1 163 ? -21.998 -2.514 9.592 1.00 94.06 163 TYR A CA 1
ATOM 1284 C C . TYR A 1 163 ? -22.276 -1.255 10.434 1.00 94.06 163 TYR A C 1
ATOM 1286 O O . TYR A 1 163 ? -23.333 -0.637 10.299 1.00 94.06 163 TYR A O 1
ATOM 1294 N N . CYS A 1 164 ? -21.362 -0.912 11.342 1.00 92.00 164 CYS A N 1
ATOM 1295 C CA . CYS A 1 164 ? -21.585 0.042 12.438 1.00 92.00 164 CYS A CA 1
ATOM 1296 C C . CYS A 1 164 ? -20.575 1.205 12.473 1.00 92.00 164 CYS A C 1
ATOM 1298 O O . CYS A 1 164 ? -20.381 1.813 13.527 1.00 92.00 164 CYS A O 1
ATOM 1300 N N . PHE A 1 165 ? -19.939 1.506 11.337 1.00 88.88 165 PHE A N 1
ATOM 1301 C CA . PHE A 1 165 ? -18.846 2.477 11.219 1.00 88.88 165 PHE A CA 1
ATOM 1302 C C . PHE A 1 165 ? -19.165 3.655 10.298 1.00 88.88 165 PHE A C 1
ATOM 1304 O O . PHE A 1 165 ? -19.933 3.469 9.326 1.00 88.88 165 PHE A O 1
#

Sequence (165 aa):
PAMAVQEELMGIPSFDTPDFSELFSEEKAVLANLKKVFLMVAGAAVQKYGPDLENHQQLMMAASNILIEIYMAESTLLRTEKNAKRFGENTQKEQIAMAKLYLYNATEIIIKNAKEGIISFAQGDEQRMMLMGLKRFTKYSNMPNVVELRNIISEKVKSENKYCF

Radius of gyration: 17.83 Å; chains: 1; bounding box: 47×27×49 Å

Foldseek 3Di:
DLVVLVVVLVDDDDPDDDDPPDQCPQVVQLLVLLVSLLSPLVVVLCVQQPPNSVVVVLSVVLSVLSVVLSVVLVVLSVVLVVVCVVPNCVVSVLSSLVSLLSSLVSLVSNLVSSLVSLVVRDDDPSSVSSNVSSCVSSDGPDDDPNVVSVVSNVVVCVVVVHPDD

pLDDT: mean 94.83, std 5.53, range [72.62, 98.81]

Secondary structure (DSSP, 8-state):
-HHHHHHHHHSPPP-------STTHHHHHHHHHHHHHHHHHHHHHHHHHGGGGGG-HHHHHHHHHHHHHHHHHHHHHHHHHHHHHHH-GGGGHHHHHHHHHHHHHHHHHHHHHHHHHHHHH--HHHHHHHHHHHHHHT--SS---HHHHHHHHHHHHHHHTS---